Protein AF-A0A520A038-F1 (afdb_monomer)

Nearest PDB structures (foldseek):
  6lgl-assembly1_m  TM=1.794E-01  e=7.464E+00  Human alphaherpesvirus 3

Foldseek 3Di:
DDDPPDPDDDDDDPDDDDADDDDDPDPCLQDFDADPPPRDTDPRQQDPVVRDRDCSVVVVVVVVCVRPDPDPVVVVVPPPVPPPPDPVVVCVVCVVVVVCCVVVVVVVVVVVVVVVVVVVCCVPPVD

Secondary structure (DSSP, 8-state):
-PPTT--S-----SSPPP------S-SGGGPPPB-TTT-PBPPTTEETTTTEE-THHHHHHHHHHHHH-SS-THHHHT-----PPP-HHHHHHHHHHHHHHHHHHHHHHHHHHHHHHHHHHHHHH--

pLDDT: mean 81.12, std 11.98, range [51.22, 95.69]

Mean predicted aligned error: 16.07 Å

Radius of gyration: 35.42 Å; Cα contacts (8 Å, |Δi|>4): 52; chains: 1; bounding box: 76×32×103 Å

Solvent-accessible surface area (backbone atoms only — not comparable to full-atom values): 8253 Å² total; per-residue (Å²): 132,85,66,95,87,70,85,73,86,76,82,76,69,96,65,83,76,95,76,82,87,87,87,75,98,61,75,67,65,79,52,54,48,65,41,91,88,78,68,48,73,48,60,54,30,47,37,84,87,79,74,43,76,48,65,38,47,59,50,53,52,52,50,51,49,59,68,71,43,92,66,76,62,70,64,64,72,71,62,67,75,75,71,69,76,73,60,63,66,61,52,62,71,46,44,62,61,55,50,46,51,67,52,47,51,61,51,51,49,53,51,52,51,53,51,52,52,51,52,52,47,50,71,69,66,73,107

Structure (mmCIF, N/CA/C/O backbone):
data_AF-A0A520A038-F1
#
_entry.id   AF-A0A520A038-F1
#
loop_
_atom_site.group_PDB
_atom_site.id
_atom_site.type_symbol
_atom_site.label_atom_id
_atom_site.label_alt_id
_atom_site.label_comp_id
_atom_site.label_asym_id
_atom_site.label_entity_id
_atom_site.label_seq_id
_atom_site.pdbx_PDB_ins_code
_atom_site.Cartn_x
_atom_site.Cartn_y
_atom_site.Cartn_z
_atom_site.occupancy
_atom_site.B_iso_or_equiv
_atom_site.auth_seq_id
_atom_site.auth_comp_id
_atom_site.auth_asym_id
_atom_site.auth_atom_id
_atom_site.pdbx_PDB_model_num
ATOM 1 N N . ALA A 1 1 ? -46.652 -2.058 13.829 1.00 60.00 1 ALA A N 1
ATOM 2 C CA . ALA A 1 1 ? -47.760 -1.165 13.435 1.00 60.00 1 ALA A CA 1
ATOM 3 C C . ALA A 1 1 ? -47.165 0.170 13.012 1.00 60.00 1 ALA A C 1
ATOM 5 O O . ALA A 1 1 ? -46.183 0.582 13.620 1.00 60.00 1 ALA A O 1
ATOM 6 N N . ILE A 1 2 ? -47.686 0.790 11.953 1.00 65.56 2 ILE A N 1
ATOM 7 C CA . ILE A 1 2 ? -47.202 2.093 11.474 1.00 65.56 2 ILE A CA 1
ATOM 8 C C . ILE A 1 2 ? -47.622 3.168 12.501 1.00 65.56 2 ILE A C 1
ATOM 10 O O . ILE A 1 2 ? -48.769 3.124 12.950 1.00 65.56 2 ILE A O 1
ATOM 14 N N . PRO A 1 3 ? -46.730 4.087 12.922 1.00 76.06 3 PRO A N 1
ATOM 15 C CA . PRO A 1 3 ? -47.076 5.168 13.847 1.00 76.06 3 PRO A CA 1
ATOM 16 C C . PRO A 1 3 ? -48.145 6.111 13.274 1.00 76.06 3 PRO A C 1
ATOM 18 O O . PRO A 1 3 ? -48.181 6.360 12.068 1.00 76.06 3 PRO A O 1
ATOM 21 N N . ALA A 1 4 ? -48.995 6.670 14.139 1.00 77.50 4 ALA A N 1
ATOM 22 C CA . ALA A 1 4 ? -50.005 7.650 13.743 1.00 77.50 4 ALA A CA 1
ATOM 23 C C . ALA A 1 4 ? -49.353 8.896 13.107 1.00 77.50 4 ALA A C 1
ATOM 25 O O . ALA A 1 4 ? -48.493 9.522 13.721 1.00 77.50 4 ALA A O 1
ATOM 26 N N . GLY A 1 5 ? -49.763 9.241 11.878 1.00 74.44 5 GLY A N 1
ATOM 27 C CA . GLY A 1 5 ? -49.275 10.408 11.123 1.00 74.44 5 GLY A CA 1
ATOM 28 C C . GLY A 1 5 ? -48.645 10.094 9.760 1.00 74.44 5 GLY A C 1
ATOM 29 O O . GLY A 1 5 ? -48.429 11.008 8.971 1.00 74.44 5 GLY A O 1
ATOM 30 N N . ILE A 1 6 ? -48.389 8.821 9.447 1.00 72.38 6 ILE A N 1
ATOM 31 C CA . ILE A 1 6 ? -47.846 8.404 8.145 1.00 72.38 6 ILE A CA 1
ATOM 32 C C . ILE A 1 6 ? -48.994 7.871 7.280 1.00 72.38 6 ILE A C 1
ATOM 34 O O . ILE A 1 6 ? -49.437 6.739 7.459 1.00 72.38 6 ILE A O 1
ATOM 38 N N . ALA A 1 7 ? -49.498 8.708 6.370 1.00 68.94 7 ALA A N 1
ATOM 39 C CA . ALA A 1 7 ? -50.571 8.363 5.427 1.00 68.94 7 ALA A CA 1
ATOM 40 C C . ALA A 1 7 ? -50.054 7.823 4.078 1.00 68.94 7 ALA A C 1
ATOM 42 O O . ALA A 1 7 ? -50.844 7.378 3.247 1.00 68.94 7 ALA A O 1
ATOM 43 N N . GLU A 1 8 ? -48.741 7.860 3.842 1.00 72.56 8 GLU A N 1
ATOM 44 C CA . GLU A 1 8 ? -48.150 7.395 2.589 1.00 72.56 8 GLU A CA 1
ATOM 45 C C . GLU A 1 8 ? -47.924 5.881 2.603 1.00 72.56 8 GLU A C 1
ATOM 47 O O . GLU A 1 8 ? -47.280 5.324 3.497 1.00 72.56 8 GLU A O 1
ATOM 52 N N . ALA A 1 9 ? -48.438 5.205 1.575 1.00 69.81 9 ALA A N 1
ATOM 53 C CA . ALA A 1 9 ? -48.107 3.817 1.309 1.00 69.81 9 ALA A CA 1
ATOM 54 C C . ALA A 1 9 ? -46.638 3.740 0.868 1.00 69.81 9 ALA A C 1
ATOM 56 O O . ALA A 1 9 ? -46.298 4.195 -0.220 1.00 69.81 9 ALA A O 1
ATOM 57 N N . PHE A 1 10 ? -45.769 3.164 1.700 1.00 71.44 10 PHE A N 1
ATOM 58 C CA . PHE A 1 10 ? -44.390 2.847 1.326 1.00 71.44 10 PHE A CA 1
ATOM 59 C C . PHE A 1 10 ? -44.362 1.503 0.578 1.00 71.44 10 PHE A C 1
ATOM 61 O O . PHE A 1 10 ? -44.494 0.458 1.224 1.00 71.44 10 PHE A O 1
ATOM 68 N N . PRO A 1 11 ? -44.194 1.475 -0.761 1.00 77.69 11 PRO A N 1
ATOM 69 C CA . PRO A 1 11 ? -44.052 0.220 -1.483 1.00 77.69 11 PRO A CA 1
ATOM 70 C C . PRO A 1 11 ? -42.705 -0.406 -1.118 1.00 77.69 11 PRO A C 1
ATOM 72 O O . PRO A 1 11 ? -41.645 0.107 -1.476 1.00 77.69 11 PRO A O 1
ATOM 75 N N . VAL A 1 12 ? -42.741 -1.520 -0.390 1.00 79.62 12 VAL A N 1
ATOM 76 C CA . VAL A 1 12 ? -41.547 -2.324 -0.123 1.00 79.62 12 VAL A CA 1
ATOM 77 C C . VAL A 1 12 ? -41.218 -3.086 -1.410 1.00 79.62 12 VAL A C 1
ATOM 79 O O . VAL A 1 12 ? -42.014 -3.931 -1.827 1.00 79.62 12 VAL A O 1
ATOM 82 N N . PRO A 1 13 ? -40.093 -2.795 -2.088 1.00 81.31 13 PRO A N 1
ATOM 83 C CA . PRO A 1 13 ? -39.733 -3.516 -3.298 1.00 81.31 13 PRO A CA 1
ATOM 84 C C . PRO A 1 13 ? -39.433 -4.981 -2.961 1.00 81.31 13 PRO A C 1
ATOM 86 O O . PRO A 1 13 ? -38.817 -5.277 -1.938 1.00 81.31 13 PRO A O 1
ATOM 89 N N . ALA A 1 14 ? -39.823 -5.903 -3.845 1.00 85.38 14 ALA A N 1
ATOM 90 C CA . ALA A 1 14 ? -39.573 -7.336 -3.660 1.00 85.38 14 ALA A CA 1
ATOM 91 C C . ALA A 1 14 ? -38.073 -7.694 -3.675 1.00 85.38 14 ALA A C 1
ATOM 93 O O . ALA A 1 14 ? -37.678 -8.743 -3.172 1.00 85.38 14 ALA A O 1
ATOM 94 N N . GLN A 1 15 ? -37.235 -6.822 -4.245 1.00 84.94 15 GLN A N 1
ATOM 95 C CA . GLN A 1 15 ? -35.792 -7.000 -4.333 1.00 84.94 15 GLN A CA 1
ATOM 96 C C . GLN A 1 15 ? -35.066 -5.737 -3.862 1.00 84.94 15 GLN A C 1
ATOM 98 O O . GLN A 1 15 ? -35.431 -4.616 -4.227 1.00 84.94 15 GLN A O 1
ATOM 103 N N . SER A 1 16 ? -34.028 -5.916 -3.044 1.00 83.31 16 SER A N 1
ATOM 104 C CA . SER A 1 16 ? -33.192 -4.814 -2.575 1.00 83.31 16 SER A CA 1
ATOM 105 C C . SER A 1 16 ? -32.212 -4.356 -3.657 1.00 83.31 16 SER A C 1
ATOM 107 O O . SER A 1 16 ? -31.813 -5.115 -4.543 1.00 83.31 16 SER A O 1
ATOM 109 N N . LYS A 1 17 ? -31.796 -3.088 -3.576 1.00 84.62 17 LYS A N 1
ATOM 110 C CA . LYS A 1 17 ? -30.677 -2.588 -4.383 1.00 84.62 17 LYS A CA 1
ATOM 111 C C . LYS A 1 17 ? -29.379 -3.294 -3.956 1.00 84.62 17 LYS A C 1
ATOM 113 O O . LYS A 1 17 ? -29.239 -3.602 -2.769 1.00 84.62 17 LYS A O 1
ATOM 118 N N . PRO A 1 18 ? -28.412 -3.497 -4.871 1.00 84.31 18 PRO A N 1
ATOM 119 C CA . PRO A 1 18 ? -27.102 -4.037 -4.519 1.00 84.31 18 PRO A CA 1
ATOM 120 C C . PRO A 1 18 ? -26.438 -3.203 -3.415 1.00 84.31 18 PRO A C 1
ATOM 122 O O . PRO A 1 18 ? -26.157 -2.019 -3.602 1.00 84.31 18 PRO A O 1
ATOM 125 N N . GLY A 1 19 ? -26.223 -3.823 -2.257 1.00 86.06 19 GLY A N 1
ATOM 126 C CA . GLY A 1 19 ? -25.565 -3.224 -1.099 1.00 86.06 19 GLY A CA 1
ATOM 127 C C . GLY A 1 19 ? -24.160 -3.780 -0.902 1.00 86.06 19 GLY A C 1
ATOM 128 O O . GLY A 1 19 ? -23.812 -4.840 -1.421 1.00 86.06 19 GLY A O 1
ATOM 129 N N . LYS A 1 20 ? -23.348 -3.065 -0.127 1.00 87.31 20 LYS A N 1
ATOM 130 C CA . LYS A 1 20 ? -22.023 -3.519 0.297 1.00 87.31 20 LYS A CA 1
ATOM 131 C C . LYS A 1 20 ? -22.086 -3.909 1.769 1.00 87.31 20 LYS A C 1
ATOM 133 O O . LYS A 1 20 ? -22.674 -3.185 2.567 1.00 87.31 20 LYS A O 1
ATOM 138 N N . MET A 1 21 ? -21.481 -5.037 2.124 1.00 90.19 21 MET A N 1
ATOM 139 C CA . MET A 1 21 ? -21.407 -5.522 3.501 1.00 90.19 21 MET A CA 1
ATOM 140 C C . MET A 1 21 ? -20.004 -6.052 3.776 1.00 90.19 21 MET A C 1
ATOM 142 O O . MET A 1 21 ? -19.415 -6.730 2.937 1.00 90.19 21 MET A O 1
ATOM 146 N N . VAL A 1 22 ? -19.480 -5.735 4.957 1.00 89.94 22 VAL A N 1
ATOM 147 C CA . VAL A 1 22 ? -18.196 -6.232 5.454 1.00 89.94 22 VAL A CA 1
ATOM 148 C C . VAL A 1 22 ? -18.467 -6.943 6.772 1.00 89.94 22 VAL A C 1
ATOM 150 O O . VAL A 1 22 ? -19.119 -6.377 7.647 1.00 89.94 22 VAL A O 1
ATOM 153 N N . VAL A 1 23 ? -17.970 -8.172 6.908 1.00 92.50 23 VAL A N 1
ATOM 154 C CA . VAL A 1 23 ? -18.124 -8.992 8.116 1.00 92.50 23 VAL A CA 1
ATOM 155 C C . VAL A 1 23 ? -16.747 -9.226 8.722 1.00 92.50 23 VAL A C 1
ATOM 157 O O . VAL A 1 23 ? -15.818 -9.632 8.026 1.00 92.50 23 VAL A O 1
ATOM 160 N N . LEU A 1 24 ? -16.621 -8.954 10.017 1.0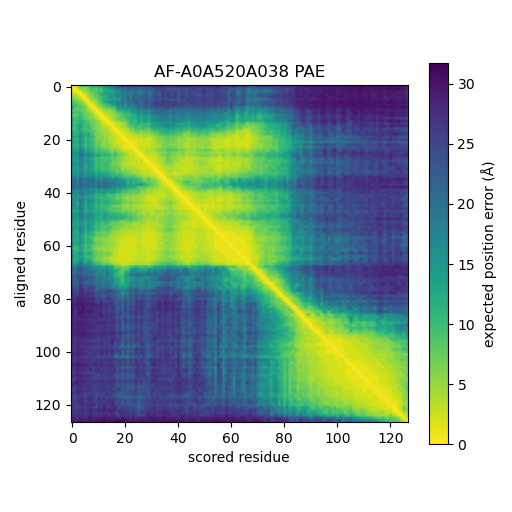0 91.12 24 LEU A N 1
ATOM 161 C CA . LEU A 1 24 ? -15.399 -9.142 10.793 1.00 91.12 24 LEU A CA 1
ATOM 162 C C . LEU A 1 24 ? -15.711 -10.102 11.937 1.00 91.12 24 LEU A C 1
ATOM 164 O O . LEU A 1 24 ? -16.735 -9.954 12.598 1.00 91.12 24 LEU A O 1
ATOM 168 N N . GLY A 1 25 ? -14.844 -11.092 12.148 1.00 92.31 25 GLY A N 1
ATOM 169 C CA . GLY A 1 25 ? -15.046 -12.111 13.183 1.00 92.31 25 GLY A CA 1
ATOM 170 C C . GLY A 1 25 ? -14.717 -11.640 14.601 1.00 92.31 25 GLY A C 1
ATOM 171 O O . GLY A 1 25 ? -15.148 -12.272 15.557 1.00 92.31 25 GLY A O 1
ATOM 172 N N . ASP A 1 26 ? -13.973 -10.540 14.736 1.00 88.88 26 ASP A N 1
ATOM 173 C CA . ASP A 1 26 ? -13.500 -10.019 16.017 1.00 88.88 26 ASP A CA 1
ATOM 174 C C . ASP A 1 26 ? -13.611 -8.485 16.048 1.00 88.88 26 ASP A C 1
ATOM 176 O O . ASP A 1 26 ? -13.240 -7.799 15.090 1.00 88.88 26 ASP A O 1
ATOM 180 N N . GLY A 1 27 ? -14.144 -7.951 17.149 1.00 84.62 27 GLY A N 1
ATOM 181 C CA . GLY A 1 27 ? -14.311 -6.518 17.394 1.00 84.62 27 GLY A CA 1
ATOM 182 C C . GLY A 1 27 ? -13.095 -5.850 18.040 1.00 84.62 27 GLY A C 1
ATOM 183 O O . GLY A 1 27 ? -13.020 -4.619 18.067 1.00 84.62 27 GLY A O 1
ATOM 184 N N . ASP A 1 28 ? -12.125 -6.621 18.532 1.00 86.69 28 ASP A N 1
ATOM 185 C CA . ASP A 1 28 ? -10.926 -6.086 19.184 1.00 86.69 28 ASP A CA 1
ATOM 186 C C . ASP A 1 28 ? -9.968 -5.416 18.188 1.00 86.69 28 ASP A C 1
ATOM 188 O O . ASP A 1 28 ? -9.172 -4.555 18.564 1.00 86.69 28 ASP A O 1
ATOM 192 N N . LEU A 1 29 ? -10.120 -5.713 16.892 1.00 85.38 29 LEU A N 1
ATOM 193 C CA . LEU A 1 29 ? -9.348 -5.129 15.792 1.00 85.38 29 LEU A CA 1
ATOM 194 C C . LEU A 1 29 ? -9.388 -3.592 15.765 1.00 85.38 29 LEU A C 1
ATOM 196 O O . LEU A 1 29 ? -8.417 -2.963 15.334 1.00 85.38 29 LEU A O 1
ATOM 200 N N . PHE A 1 30 ? -10.490 -2.989 16.225 1.00 89.50 30 PHE A N 1
ATOM 201 C CA . PHE A 1 30 ? -10.702 -1.538 16.224 1.00 89.50 30 PHE A CA 1
ATOM 202 C C . PHE A 1 30 ? -10.657 -0.897 17.613 1.00 89.50 30 PHE A C 1
ATOM 204 O O . PHE A 1 30 ? -11.028 0.267 17.762 1.00 89.50 30 PHE A O 1
ATOM 211 N N . LYS A 1 31 ? -10.185 -1.626 18.629 1.00 88.56 31 LYS A N 1
ATOM 212 C CA . LYS A 1 31 ? -9.997 -1.076 19.971 1.00 88.56 31 LYS A CA 1
ATOM 213 C C . LYS A 1 31 ? -8.610 -0.457 20.101 1.00 88.56 31 LYS A C 1
ATOM 215 O O . LYS A 1 31 ? -7.592 -1.085 19.813 1.00 88.56 31 LYS A O 1
ATOM 220 N N . ASN A 1 32 ? -8.566 0.781 20.579 1.00 88.25 32 ASN A N 1
ATOM 221 C CA . ASN A 1 32 ? -7.313 1.438 20.923 1.00 88.25 32 ASN A CA 1
ATOM 222 C C . ASN A 1 32 ? -6.896 1.028 22.336 1.00 88.25 32 ASN A C 1
ATOM 224 O O . ASN A 1 32 ? -7.720 0.983 23.250 1.00 88.25 32 ASN A O 1
ATOM 228 N N . GLN A 1 33 ? -5.603 0.774 22.527 1.00 85.00 33 GLN A N 1
ATOM 229 C CA . GLN A 1 33 ? -5.059 0.594 23.867 1.00 85.00 33 GLN A CA 1
ATOM 230 C C . GLN A 1 33 ? -5.032 1.948 24.589 1.00 85.00 33 GLN A C 1
ATOM 232 O O . GLN A 1 33 ? -4.771 2.986 23.977 1.00 85.00 33 GLN A O 1
ATOM 237 N N . VAL A 1 34 ? -5.282 1.933 25.895 1.00 85.81 34 VAL A N 1
ATOM 238 C CA . VAL A 1 34 ? -5.224 3.125 26.747 1.00 85.81 34 VAL A CA 1
ATOM 239 C C . VAL A 1 34 ? -4.027 2.999 27.675 1.00 85.81 34 VAL A C 1
ATOM 241 O O . VAL A 1 34 ? -3.766 1.933 28.243 1.00 85.81 34 VAL A O 1
ATOM 244 N N . SER A 1 35 ? -3.270 4.080 27.809 1.00 83.56 35 SER A N 1
ATOM 245 C CA . SER A 1 35 ? -2.168 4.148 28.754 1.00 83.56 35 SER A CA 1
ATOM 246 C C . SER A 1 35 ? -2.701 4.214 30.182 1.00 83.56 35 SER A C 1
ATOM 248 O O . SER A 1 35 ? -3.490 5.086 30.536 1.00 83.56 35 SER A O 1
ATOM 250 N N . SER A 1 36 ? -2.242 3.299 31.033 1.00 79.44 36 SER A N 1
ATOM 251 C CA . SER A 1 36 ? -2.633 3.253 32.447 1.00 79.44 36 SER A CA 1
ATOM 252 C C . SER A 1 36 ? -2.004 4.373 33.286 1.00 79.44 36 SER A C 1
ATOM 254 O O . SER A 1 36 ? -2.352 4.513 34.453 1.00 79.44 36 SER A O 1
ATOM 256 N N . ARG A 1 37 ? -1.056 5.139 32.726 1.00 79.88 37 ARG A N 1
ATOM 257 C CA . ARG A 1 37 ? -0.287 6.159 33.457 1.00 79.88 37 ARG A CA 1
ATOM 258 C C . ARG A 1 37 ? -0.937 7.544 33.413 1.00 79.88 37 ARG A C 1
ATOM 260 O O . ARG A 1 37 ? -0.872 8.278 34.387 1.00 79.88 37 ARG A O 1
ATOM 267 N N . ASP A 1 38 ? -1.535 7.881 32.280 1.00 85.06 38 ASP A N 1
ATOM 268 C CA . ASP A 1 38 ? -2.047 9.210 31.928 1.00 85.06 38 ASP A CA 1
ATOM 269 C C . ASP A 1 38 ? -3.432 9.152 31.258 1.00 85.06 38 ASP A C 1
ATOM 271 O O . ASP A 1 38 ? -4.015 10.190 30.963 1.00 85.06 38 ASP A O 1
ATOM 275 N N . GLY A 1 39 ? -3.979 7.955 31.011 1.00 83.31 39 GLY A N 1
ATOM 276 C CA . GLY A 1 39 ? -5.295 7.777 30.391 1.00 83.31 39 GLY A CA 1
ATOM 277 C C . GLY A 1 39 ? -5.341 8.123 28.900 1.00 83.31 39 GLY A C 1
ATOM 278 O O . GLY A 1 39 ? -6.421 8.126 28.310 1.00 83.31 39 GLY A O 1
ATOM 279 N N . SER A 1 40 ? -4.196 8.406 28.273 1.00 85.44 40 SER A N 1
ATOM 280 C CA . SER A 1 40 ? -4.128 8.750 26.854 1.00 85.44 40 SER A CA 1
ATOM 281 C C . SER A 1 40 ? -4.381 7.525 25.967 1.00 85.44 40 SER A C 1
ATOM 283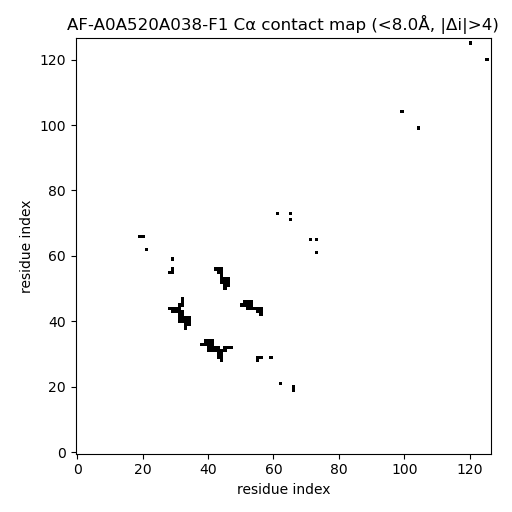 O O . SER A 1 40 ? -3.994 6.394 26.279 1.00 85.44 40 SER A O 1
ATOM 285 N N . THR A 1 41 ? -5.071 7.736 24.846 1.00 86.69 41 THR A N 1
ATOM 286 C CA . THR A 1 41 ? -5.363 6.680 23.870 1.00 86.69 41 THR A CA 1
ATOM 287 C C . THR A 1 41 ? -4.221 6.554 22.873 1.00 86.69 41 THR A C 1
ATOM 289 O O . THR A 1 41 ? -3.881 7.521 22.187 1.00 86.69 41 THR A O 1
ATOM 292 N N . PHE A 1 42 ? -3.677 5.350 22.723 1.00 85.88 42 PHE A N 1
ATOM 293 C CA . PHE A 1 42 ? -2.702 5.063 21.678 1.00 85.88 42 PHE A CA 1
ATOM 294 C C . PHE A 1 42 ? -3.356 5.065 20.290 1.00 85.88 42 PHE A C 1
ATOM 296 O O . PHE A 1 42 ? -4.568 4.856 20.173 1.00 85.88 42 PHE A O 1
ATOM 303 N N . PRO A 1 43 ? -2.582 5.300 19.216 1.00 86.00 43 PRO A N 1
ATOM 304 C CA . PRO A 1 43 ? -3.103 5.213 17.860 1.00 86.00 43 PRO A CA 1
ATOM 305 C C . PRO A 1 43 ? -3.616 3.800 17.546 1.00 86.00 43 PRO A C 1
ATOM 307 O O . PRO A 1 43 ? -3.056 2.799 17.994 1.00 86.00 43 PRO A O 1
ATOM 310 N N . LEU A 1 44 ? -4.685 3.718 16.749 1.00 88.06 44 LEU A N 1
ATOM 311 C CA . LEU A 1 44 ? -5.323 2.447 16.412 1.00 88.06 44 LEU A CA 1
ATOM 312 C C . LEU A 1 44 ? -4.344 1.508 15.690 1.00 88.06 44 LEU A C 1
ATOM 314 O O . LEU A 1 44 ? -3.765 1.871 14.665 1.00 88.06 44 LEU A O 1
ATOM 318 N N . GLY A 1 45 ? -4.205 0.289 16.212 1.00 85.81 45 GLY A N 1
ATOM 319 C CA . GLY A 1 45 ? -3.258 -0.708 15.716 1.00 85.81 45 GLY A CA 1
ATOM 320 C C . GLY A 1 45 ? -1.874 -0.647 16.365 1.00 85.81 45 GLY A C 1
ATOM 321 O O . GLY A 1 45 ? -1.049 -1.493 16.048 1.00 85.81 45 GLY A O 1
ATOM 322 N N . PHE A 1 46 ? -1.588 0.298 17.264 1.00 88.00 46 PHE A N 1
ATOM 323 C CA . PHE A 1 46 ? -0.354 0.256 18.050 1.00 88.00 46 PHE A CA 1
ATOM 324 C C . PHE A 1 46 ? -0.477 -0.731 19.212 1.00 88.00 46 PHE A C 1
ATOM 326 O O . PHE A 1 46 ? -1.400 -0.630 20.022 1.00 88.00 46 PHE A O 1
ATOM 333 N N . ASP A 1 47 ? 0.474 -1.659 19.301 1.00 86.62 47 ASP A N 1
ATOM 334 C CA . ASP A 1 47 ? 0.583 -2.596 20.411 1.00 86.62 47 ASP A CA 1
ATOM 335 C C . ASP A 1 47 ? 1.725 -2.212 21.358 1.00 86.62 47 ASP A C 1
ATOM 337 O O . ASP A 1 47 ? 2.898 -2.224 20.979 1.00 86.62 47 ASP A O 1
ATOM 341 N N . ARG A 1 48 ? 1.384 -1.917 22.620 1.00 81.88 48 ARG A N 1
ATOM 342 C CA . ARG A 1 48 ? 2.351 -1.511 23.649 1.00 81.88 48 ARG A CA 1
ATOM 343 C C . ARG A 1 48 ? 3.330 -2.615 24.034 1.00 81.88 48 ARG A C 1
ATOM 345 O O . ARG A 1 48 ? 4.425 -2.307 24.495 1.00 81.88 48 ARG A O 1
ATOM 352 N N . TYR A 1 49 ? 2.941 -3.880 23.900 1.00 84.06 49 TYR A N 1
ATOM 353 C CA . TYR A 1 49 ? 3.773 -4.995 24.350 1.00 84.06 49 TYR A CA 1
ATOM 354 C C . TYR A 1 49 ? 4.868 -5.300 23.338 1.00 84.06 49 TYR A C 1
ATOM 356 O O . TYR A 1 49 ? 6.028 -5.466 23.702 1.00 84.06 49 TYR A O 1
ATOM 364 N N . THR A 1 50 ? 4.504 -5.319 22.058 1.00 87.50 50 THR A N 1
ATOM 365 C CA . THR A 1 50 ? 5.455 -5.555 20.969 1.00 87.50 50 THR A CA 1
ATOM 366 C C . THR A 1 50 ? 6.088 -4.273 20.429 1.00 87.50 50 THR A C 1
ATOM 368 O O . THR A 1 50 ? 7.032 -4.362 19.646 1.00 87.50 50 THR A O 1
ATOM 371 N N . GLN A 1 51 ? 5.594 -3.093 20.835 1.00 85.25 51 GLN A N 1
ATOM 372 C CA . GLN A 1 51 ? 5.993 -1.771 20.323 1.00 85.25 51 GLN A CA 1
ATOM 373 C C . GLN A 1 51 ? 5.881 -1.679 18.791 1.00 85.25 51 GLN A C 1
ATOM 375 O O . GLN A 1 51 ? 6.646 -0.981 18.124 1.00 85.25 51 GLN A O 1
ATOM 380 N N . ARG A 1 52 ? 4.927 -2.415 18.209 1.00 85.81 52 ARG A N 1
ATOM 381 C CA . ARG A 1 52 ? 4.688 -2.465 16.763 1.00 85.81 52 ARG A CA 1
ATOM 382 C C . ARG A 1 52 ? 3.376 -1.788 16.415 1.00 85.81 52 ARG A C 1
ATOM 384 O O . ARG A 1 52 ? 2.397 -1.867 17.150 1.00 85.81 52 ARG A O 1
ATOM 391 N N . THR A 1 53 ? 3.361 -1.145 15.251 1.00 87.25 53 THR A N 1
ATOM 392 C CA . THR A 1 53 ? 2.145 -0.562 14.677 1.00 87.25 53 THR A CA 1
ATOM 393 C C . THR A 1 53 ? 1.620 -1.476 13.578 1.00 87.25 53 THR A C 1
ATOM 395 O O . THR A 1 53 ? 2.278 -1.674 12.558 1.00 87.25 53 THR A O 1
ATOM 398 N N . PHE A 1 54 ? 0.432 -2.029 13.789 1.00 89.00 54 PHE A N 1
ATOM 399 C CA . PHE A 1 54 ? -0.322 -2.812 12.820 1.00 89.00 54 PHE A CA 1
ATOM 400 C C . PHE A 1 54 ? -1.182 -1.919 11.920 1.00 89.00 54 PHE A C 1
ATOM 402 O O . PHE A 1 54 ? -1.512 -0.777 12.239 1.00 89.00 54 PHE A O 1
ATOM 409 N N . GLY A 1 55 ? -1.593 -2.472 10.779 1.00 89.25 55 GLY A N 1
ATOM 410 C CA . GLY A 1 55 ? -2.368 -1.770 9.756 1.00 89.25 55 GLY A CA 1
ATOM 411 C C . GLY A 1 55 ? -3.842 -1.511 10.092 1.00 89.25 55 GLY A C 1
ATOM 412 O O . GLY A 1 55 ? -4.586 -1.147 9.186 1.00 89.25 55 GLY A O 1
ATOM 413 N N . ASN A 1 56 ? -4.293 -1.682 11.338 1.00 91.88 56 ASN A N 1
ATOM 414 C CA . ASN A 1 56 ? -5.719 -1.646 11.700 1.00 91.88 56 ASN A CA 1
ATOM 415 C C . ASN A 1 56 ? -6.373 -0.292 11.387 1.00 91.88 56 ASN A C 1
ATOM 417 O O . ASN A 1 56 ? -7.485 -0.250 10.866 1.00 91.88 56 ASN A O 1
ATOM 421 N N . LYS A 1 57 ? -5.660 0.821 11.617 1.00 89.38 57 LYS A N 1
ATOM 422 C CA . LYS A 1 57 ? -6.123 2.162 11.222 1.00 89.38 57 LYS A CA 1
ATOM 423 C C . LYS A 1 57 ? -6.330 2.278 9.712 1.00 89.38 57 LYS A C 1
ATOM 425 O O . LYS A 1 57 ? -7.338 2.818 9.268 1.00 89.38 57 LYS A O 1
ATOM 430 N N . ALA A 1 58 ? -5.379 1.775 8.927 1.00 88.62 58 ALA A N 1
ATOM 431 C CA . ALA A 1 58 ? -5.469 1.806 7.471 1.00 88.62 58 ALA A CA 1
ATOM 432 C C . ALA A 1 58 ? -6.602 0.902 6.965 1.00 88.62 58 ALA A C 1
ATOM 434 O O . ALA A 1 58 ? -7.332 1.296 6.061 1.00 88.62 58 ALA A O 1
ATOM 435 N N . LEU A 1 59 ? -6.780 -0.274 7.575 1.00 89.69 59 LEU A N 1
ATOM 436 C CA . LEU A 1 59 ? -7.892 -1.174 7.287 1.00 89.69 59 LEU A CA 1
ATOM 437 C C . LEU A 1 59 ? -9.235 -0.478 7.524 1.00 89.69 59 LEU A C 1
ATOM 439 O O . LEU A 1 59 ? -10.058 -0.455 6.618 1.00 89.69 59 LEU A O 1
ATOM 443 N N . LEU A 1 60 ? -9.434 0.132 8.696 1.00 90.44 60 LEU A N 1
ATOM 444 C CA . LEU A 1 60 ? -10.690 0.801 9.037 1.00 90.44 60 LEU A CA 1
ATOM 445 C C . LEU A 1 60 ? -11.034 1.926 8.050 1.00 90.44 60 LEU A C 1
ATOM 447 O O . LEU A 1 60 ? -12.169 2.006 7.587 1.00 90.44 60 LEU A O 1
ATOM 451 N N . LEU A 1 61 ? -10.048 2.751 7.683 1.00 88.88 61 LEU A N 1
ATOM 452 C CA . LEU A 1 61 ? -10.231 3.807 6.683 1.00 88.88 61 LEU A CA 1
ATOM 453 C C . LEU A 1 61 ? -10.608 3.232 5.313 1.00 88.88 61 LEU A C 1
ATOM 455 O O . LEU A 1 61 ? -11.572 3.684 4.707 1.00 88.88 61 LEU A O 1
ATOM 459 N N . ASN A 1 62 ?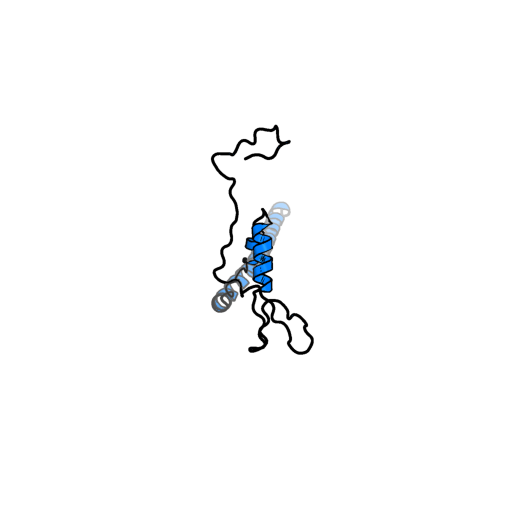 -9.924 2.176 4.864 1.00 86.81 62 ASN A N 1
ATOM 460 C CA . ASN A 1 62 ? -10.251 1.517 3.598 1.00 86.81 62 ASN A CA 1
ATOM 461 C C . ASN A 1 62 ? -11.665 0.906 3.606 1.00 86.81 62 ASN A C 1
ATOM 463 O O . ASN A 1 62 ? -12.335 0.909 2.576 1.00 86.81 62 ASN A O 1
ATOM 467 N N . LEU A 1 63 ? -12.124 0.369 4.743 1.00 89.56 63 LEU A N 1
ATOM 468 C CA . LEU A 1 63 ? -13.481 -0.165 4.884 1.00 89.56 63 LEU A CA 1
ATOM 469 C C . LEU A 1 63 ? -14.532 0.948 4.840 1.00 89.56 63 LEU A C 1
ATOM 471 O O . LEU A 1 63 ? -15.538 0.804 4.147 1.00 89.56 63 LEU A O 1
ATOM 475 N N . ALA A 1 64 ? -14.288 2.062 5.535 1.00 88.94 64 ALA A N 1
ATOM 476 C CA . ALA A 1 64 ? -15.160 3.232 5.489 1.00 88.94 64 ALA A CA 1
ATOM 477 C C . ALA A 1 64 ? -15.265 3.790 4.061 1.00 88.94 64 ALA A C 1
ATOM 479 O O . ALA A 1 64 ? -16.371 4.013 3.564 1.00 88.94 64 ALA A O 1
ATOM 480 N N . ASP A 1 65 ? -14.133 3.913 3.366 1.00 87.06 65 ASP A N 1
ATOM 481 C CA . ASP A 1 65 ? -14.089 4.337 1.967 1.00 87.06 65 ASP A CA 1
ATOM 482 C C . ASP A 1 65 ? -14.825 3.350 1.050 1.00 87.06 65 ASP A C 1
ATOM 484 O O . ASP A 1 65 ? -15.585 3.764 0.175 1.00 87.06 65 ASP A O 1
ATOM 488 N N . TYR A 1 66 ? -14.650 2.041 1.255 1.00 85.31 66 TYR A N 1
ATOM 489 C CA . TYR A 1 66 ? -15.320 1.008 0.461 1.00 85.31 66 TYR A CA 1
ATOM 490 C C . TYR A 1 66 ? -16.846 1.058 0.596 1.00 85.31 66 TYR A C 1
ATOM 492 O O . TYR A 1 66 ? -17.554 0.894 -0.404 1.00 85.31 66 TYR A O 1
ATOM 500 N N . LEU A 1 67 ? -17.344 1.270 1.818 1.00 87.38 67 LEU A N 1
ATOM 501 C CA . LEU A 1 67 ? -18.773 1.301 2.132 1.00 87.38 67 LEU A CA 1
ATOM 502 C C . LEU A 1 67 ? -19.435 2.624 1.724 1.00 87.38 67 LEU A C 1
ATOM 504 O O . LEU A 1 67 ? -20.575 2.607 1.268 1.00 87.38 67 LEU A O 1
ATOM 508 N N . SER A 1 68 ? -18.726 3.749 1.860 1.00 85.75 68 SER A N 1
ATOM 509 C CA . SER A 1 68 ? -19.244 5.087 1.545 1.00 85.75 68 SER A CA 1
ATOM 510 C C . SER A 1 68 ? -19.179 5.411 0.051 1.00 85.75 68 SER A C 1
ATOM 512 O O . SER A 1 68 ? -20.095 6.010 -0.514 1.00 85.75 68 SER A O 1
ATOM 514 N N . ASN A 1 69 ? -18.104 5.002 -0.626 1.00 73.12 69 ASN A N 1
ATOM 515 C CA . ASN A 1 69 ? -17.855 5.430 -1.993 1.00 73.12 69 ASN A CA 1
ATOM 516 C C . ASN A 1 69 ? -18.498 4.479 -3.014 1.00 73.12 69 ASN A C 1
ATOM 518 O O . ASN A 1 69 ? -18.360 3.256 -2.934 1.00 73.12 69 ASN A O 1
ATOM 522 N N . GLN A 1 70 ? -19.171 5.028 -4.025 1.00 63.16 70 GLN A N 1
ATOM 523 C CA . GLN A 1 70 ? -19.699 4.244 -5.151 1.00 63.16 70 GLN A CA 1
ATOM 524 C C . GLN A 1 70 ? -18.603 3.904 -6.174 1.00 63.16 70 GLN A C 1
ATOM 526 O O . GLN A 1 70 ? -18.717 2.920 -6.902 1.00 63.16 70 GLN A O 1
ATOM 531 N N . ASN A 1 71 ? -17.501 4.661 -6.172 1.00 61.41 71 ASN A N 1
ATOM 532 C CA . ASN A 1 71 ? -16.410 4.513 -7.129 1.00 61.41 71 ASN A CA 1
ATOM 533 C C . ASN A 1 71 ? -15.296 3.605 -6.580 1.00 61.41 71 ASN A C 1
ATOM 535 O O . ASN A 1 71 ? -14.790 3.812 -5.478 1.00 61.41 71 ASN A O 1
ATOM 539 N N . ASN A 1 72 ? -14.868 2.617 -7.375 1.00 61.03 72 ASN A N 1
ATOM 540 C CA . ASN A 1 72 ? -13.807 1.645 -7.058 1.00 61.03 72 ASN A CA 1
ATOM 541 C C . ASN A 1 72 ? -12.382 2.260 -7.080 1.00 61.03 72 ASN A C 1
ATOM 543 O O . ASN A 1 72 ? -11.459 1.712 -7.682 1.00 61.03 72 ASN A O 1
ATOM 547 N N . LEU A 1 73 ? -12.166 3.400 -6.414 1.00 61.62 73 LEU A N 1
ATOM 548 C CA . LEU A 1 73 ? -10.859 4.078 -6.365 1.00 61.62 73 LEU A CA 1
ATOM 549 C C . LEU A 1 73 ? -9.789 3.275 -5.602 1.00 61.62 73 LEU A C 1
ATOM 551 O O . LEU A 1 73 ? -8.598 3.427 -5.866 1.00 61.62 73 LEU A O 1
ATOM 555 N N . ILE A 1 74 ? -10.200 2.352 -4.724 1.00 60.78 74 ILE A N 1
ATOM 556 C CA . ILE A 1 74 ? -9.299 1.436 -4.002 1.00 60.78 74 ILE A CA 1
ATOM 557 C C . ILE A 1 74 ? -8.511 0.542 -4.981 1.00 60.78 74 ILE A C 1
ATOM 559 O O . ILE A 1 74 ? -7.343 0.237 -4.739 1.00 60.78 74 ILE A O 1
ATOM 563 N N . ALA A 1 75 ? -9.096 0.182 -6.131 1.00 60.47 75 ALA A N 1
ATOM 564 C CA . ALA A 1 75 ? -8.439 -0.662 -7.131 1.00 60.47 75 ALA A CA 1
ATOM 565 C C . ALA A 1 75 ? -7.219 0.014 -7.789 1.00 60.47 75 ALA A C 1
ATOM 567 O O . ALA A 1 75 ? -6.304 -0.675 -8.239 1.00 60.47 75 ALA A O 1
ATOM 568 N N . LEU A 1 76 ? -7.167 1.351 -7.811 1.00 56.00 76 LEU A N 1
ATOM 569 C CA . LEU A 1 76 ? -6.041 2.096 -8.382 1.00 56.00 76 LEU A CA 1
ATOM 570 C C . LEU A 1 76 ? -4.801 2.084 -7.477 1.00 56.00 76 LEU A C 1
ATOM 572 O O . LEU A 1 76 ? -3.685 2.148 -7.987 1.00 56.00 76 LEU A O 1
ATOM 576 N N . ARG A 1 77 ? -4.968 1.937 -6.156 1.00 60.03 77 ARG A N 1
ATOM 577 C CA . ARG A 1 77 ? -3.855 1.940 -5.190 1.00 60.03 77 ARG A CA 1
ATOM 578 C C . ARG A 1 77 ? -3.065 0.625 -5.175 1.00 60.03 77 ARG A C 1
ATOM 580 O O . ARG A 1 77 ? -1.876 0.641 -4.887 1.00 60.03 77 ARG A O 1
ATOM 587 N N . ASN A 1 78 ? -3.701 -0.491 -5.543 1.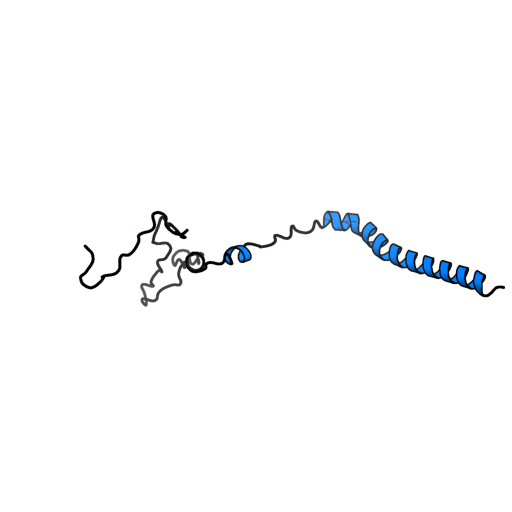00 54.38 78 ASN A N 1
ATOM 588 C CA . ASN A 1 78 ? -3.055 -1.809 -5.627 1.00 54.38 78 ASN A CA 1
ATOM 589 C C . ASN A 1 78 ? -2.394 -2.087 -6.982 1.00 54.38 78 ASN A C 1
ATOM 591 O O . ASN A 1 78 ? -1.786 -3.143 -7.162 1.00 54.38 78 ASN A O 1
ATOM 595 N N . LYS A 1 79 ? -2.468 -1.154 -7.939 1.00 55.25 79 LYS A N 1
ATOM 596 C CA . LYS A 1 79 ? -1.707 -1.254 -9.184 1.00 55.25 79 LYS A CA 1
ATOM 597 C C . LYS A 1 79 ? -0.268 -0.791 -8.951 1.00 55.25 79 LYS A C 1
ATOM 599 O O . LYS A 1 79 ? 0.235 0.089 -9.643 1.00 55.25 79 LYS A O 1
ATOM 604 N N . GLU A 1 80 ? 0.417 -1.418 -7.997 1.00 55.00 80 GLU A N 1
ATOM 605 C CA . GLU A 1 80 ? 1.868 -1.499 -8.072 1.00 55.00 80 GLU A CA 1
ATOM 606 C C . GLU A 1 80 ? 2.165 -2.292 -9.339 1.00 55.00 80 GLU A C 1
ATOM 608 O O . GLU A 1 80 ? 2.071 -3.52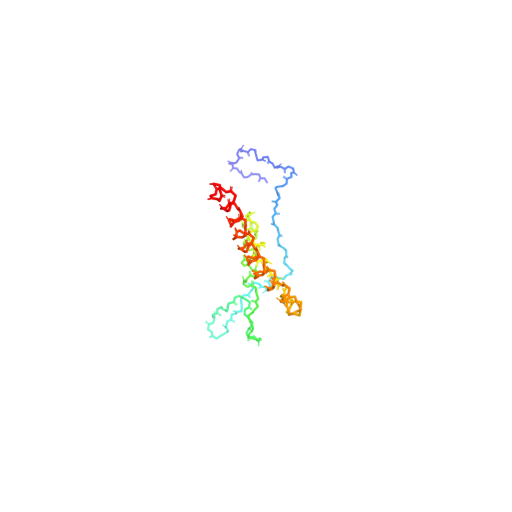2 -9.386 1.00 55.00 80 GLU A O 1
ATOM 613 N N . VAL A 1 81 ? 2.461 -1.575 -10.420 1.00 57.66 81 VAL A N 1
ATOM 614 C CA . VAL A 1 81 ? 3.128 -2.170 -11.565 1.00 57.66 81 VAL A CA 1
ATOM 615 C C . VAL A 1 81 ? 4.442 -2.687 -11.003 1.00 57.66 81 VAL A C 1
ATOM 617 O O . VAL A 1 81 ? 5.404 -1.937 -10.865 1.00 57.66 81 VAL A O 1
ATOM 620 N N . LYS A 1 82 ? 4.481 -3.969 -10.627 1.00 52.88 82 LYS A N 1
ATOM 621 C CA . LYS A 1 82 ? 5.731 -4.694 -10.448 1.00 52.88 82 LYS A CA 1
ATOM 622 C C . LYS A 1 82 ? 6.380 -4.672 -11.817 1.00 52.88 82 LYS A C 1
ATOM 624 O O . LYS A 1 82 ? 6.129 -5.547 -12.645 1.00 52.88 82 LYS A O 1
ATOM 629 N N . ILE A 1 83 ? 7.150 -3.621 -12.086 1.00 55.59 83 ILE A N 1
ATOM 630 C CA . ILE A 1 83 ? 8.074 -3.600 -13.201 1.00 55.59 83 ILE A CA 1
ATOM 631 C C . ILE A 1 83 ? 8.963 -4.799 -12.908 1.00 55.59 83 ILE A C 1
ATOM 633 O O . ILE A 1 83 ? 9.759 -4.772 -11.968 1.00 55.59 83 ILE A O 1
ATOM 637 N N . ARG A 1 84 ? 8.735 -5.911 -13.619 1.00 62.72 84 ARG A N 1
ATOM 638 C CA . ARG A 1 84 ? 9.651 -7.047 -13.569 1.00 62.72 84 ARG A CA 1
ATOM 639 C C . ARG A 1 84 ? 11.014 -6.439 -13.836 1.00 62.72 84 ARG A C 1
ATOM 641 O O . ARG A 1 84 ? 11.149 -5.720 -14.827 1.00 62.72 84 ARG A O 1
ATOM 648 N N . LEU A 1 85 ? 11.956 -6.638 -12.913 1.00 61.03 85 LEU A N 1
ATOM 649 C CA . LEU A 1 85 ? 13.307 -6.112 -13.060 1.00 61.03 85 LEU A CA 1
ATOM 650 C C . LEU A 1 85 ? 13.756 -6.435 -14.481 1.00 61.03 85 LEU A C 1
ATOM 652 O O . LEU A 1 85 ? 13.751 -7.599 -14.883 1.00 61.03 85 LEU A O 1
ATOM 656 N N . LEU A 1 86 ? 14.015 -5.382 -15.252 1.00 60.91 86 LEU A N 1
ATOM 657 C CA . LEU A 1 86 ? 14.398 -5.499 -16.646 1.00 60.91 86 LEU A CA 1
ATOM 658 C C . LEU A 1 86 ? 15.620 -6.416 -16.693 1.00 60.91 86 LEU A C 1
ATOM 660 O O . LEU A 1 86 ? 16.612 -6.132 -16.019 1.00 60.91 86 LEU A O 1
ATOM 664 N N . ASP A 1 87 ? 15.503 -7.541 -17.401 1.00 67.31 87 ASP A N 1
ATOM 665 C CA . ASP A 1 87 ? 16.515 -8.594 -17.421 1.00 67.31 87 ASP A CA 1
ATOM 666 C C . ASP A 1 87 ? 17.831 -8.022 -17.963 1.00 67.31 87 ASP A C 1
ATOM 668 O O . ASP A 1 87 ? 18.040 -7.851 -19.169 1.00 67.31 87 ASP A O 1
ATOM 672 N N . LYS A 1 88 ? 18.717 -7.668 -17.028 1.00 67.38 88 LYS A N 1
ATOM 673 C CA . LYS A 1 88 ? 19.989 -7.018 -17.333 1.00 67.38 88 LYS A CA 1
ATOM 674 C C . LYS A 1 88 ? 20.922 -7.951 -18.105 1.00 67.38 88 LYS A C 1
ATOM 676 O O . LYS A 1 88 ? 21.861 -7.447 -18.717 1.00 67.38 88 LYS A O 1
ATOM 681 N N . ALA A 1 89 ? 20.686 -9.267 -18.090 1.00 69.19 89 ALA A N 1
ATOM 682 C CA . ALA A 1 89 ? 21.460 -10.220 -18.875 1.00 69.19 89 ALA A CA 1
ATOM 683 C C . ALA A 1 89 ? 21.094 -10.114 -20.360 1.00 69.19 89 ALA A C 1
ATOM 685 O O . ALA A 1 89 ? 21.986 -9.923 -21.182 1.00 69.19 89 ALA A O 1
ATOM 686 N N . LYS A 1 90 ? 19.796 -10.096 -20.697 1.00 68.12 90 LYS A N 1
ATOM 687 C CA . LYS A 1 90 ? 19.338 -9.902 -22.087 1.00 68.12 90 LYS A CA 1
ATOM 688 C C . LYS A 1 90 ? 19.774 -8.558 -22.668 1.00 68.12 90 LYS A C 1
ATOM 690 O O . LYS A 1 90 ? 20.275 -8.501 -23.784 1.00 68.12 90 LYS A O 1
ATOM 695 N N . LEU A 1 91 ? 1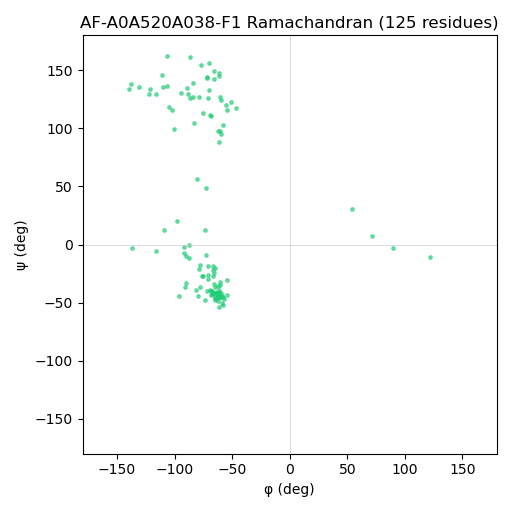9.684 -7.487 -21.877 1.00 71.31 91 LEU A N 1
ATOM 696 C CA . LEU A 1 91 ? 20.158 -6.164 -22.296 1.00 71.31 91 LEU A CA 1
ATOM 697 C C . LEU A 1 91 ? 21.656 -6.120 -22.612 1.00 71.31 91 LEU A C 1
ATOM 699 O O . LEU A 1 91 ? 22.061 -5.360 -23.485 1.00 71.31 91 LEU A O 1
ATOM 703 N N . ARG A 1 92 ? 22.490 -6.883 -21.894 1.00 71.25 92 ARG A N 1
ATOM 704 C CA . ARG A 1 92 ? 23.936 -6.928 -22.161 1.00 71.25 92 ARG A CA 1
ATOM 705 C C . ARG A 1 92 ? 24.241 -7.670 -23.455 1.00 71.25 92 ARG A C 1
ATOM 707 O O . ARG A 1 92 ? 25.097 -7.206 -24.202 1.00 71.25 92 ARG A O 1
ATOM 714 N N . THR A 1 93 ? 23.528 -8.761 -23.720 1.00 80.00 93 THR A N 1
ATOM 715 C CA . THR A 1 93 ? 23.688 -9.551 -24.946 1.00 80.00 93 THR A CA 1
ATOM 716 C C . THR A 1 93 ? 23.244 -8.770 -26.182 1.00 80.00 93 THR A C 1
ATOM 718 O O . THR A 1 93 ? 23.970 -8.723 -27.171 1.00 80.00 93 THR A O 1
ATOM 721 N N . ASP A 1 94 ? 22.115 -8.062 -26.097 1.00 84.06 94 ASP A N 1
ATOM 722 C CA . ASP A 1 94 ? 21.519 -7.383 -27.255 1.00 84.06 94 ASP A CA 1
ATOM 723 C C . ASP A 1 94 ? 21.988 -5.925 -27.414 1.00 84.06 94 ASP A C 1
ATOM 725 O O . ASP A 1 94 ? 21.621 -5.237 -28.364 1.00 84.06 94 ASP A O 1
ATOM 729 N N . LYS A 1 95 ? 22.823 -5.399 -26.508 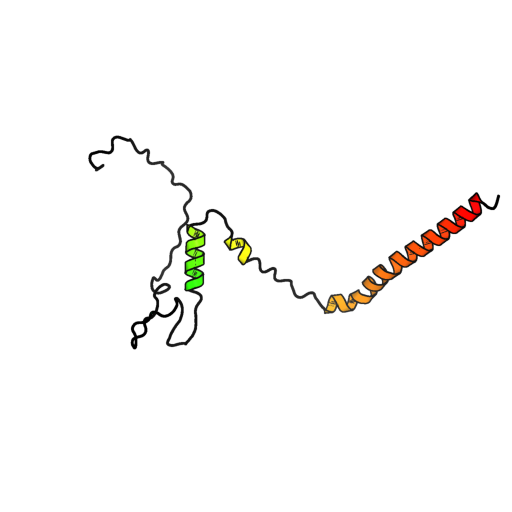1.00 84.19 95 LYS A N 1
ATOM 730 C CA . LYS A 1 95 ? 23.260 -3.991 -26.551 1.00 84.19 95 LYS A CA 1
ATOM 731 C C . LYS A 1 95 ? 23.885 -3.612 -27.898 1.00 84.19 95 LYS A C 1
ATOM 733 O O . LYS A 1 95 ? 23.609 -2.532 -28.417 1.00 84.19 95 LYS A O 1
ATOM 738 N N . LEU A 1 96 ? 24.736 -4.482 -28.445 1.00 86.81 96 LEU A N 1
ATOM 739 C CA . LEU A 1 96 ? 25.455 -4.213 -29.691 1.00 86.81 96 LEU A CA 1
ATOM 740 C C . LEU A 1 96 ? 24.524 -4.194 -30.905 1.00 86.81 96 LEU A C 1
ATOM 742 O O . LEU A 1 96 ? 24.678 -3.327 -31.762 1.00 86.81 96 LEU A O 1
ATOM 746 N N . THR A 1 97 ? 23.537 -5.092 -30.966 1.00 87.25 97 THR A N 1
ATOM 747 C CA . THR A 1 97 ? 22.576 -5.122 -32.077 1.00 87.25 97 THR A CA 1
ATOM 748 C C . THR A 1 97 ? 21.732 -3.852 -32.082 1.00 87.25 97 THR A C 1
ATOM 750 O O . THR A 1 97 ? 21.639 -3.179 -33.108 1.00 87.25 97 THR A O 1
ATOM 753 N N . TRP A 1 98 ? 21.218 -3.445 -30.920 1.00 90.81 98 TRP A N 1
ATOM 754 C CA . TRP A 1 98 ? 20.450 -2.206 -30.781 1.00 90.81 98 TRP A CA 1
ATOM 755 C C . TRP A 1 98 ? 21.280 -0.950 -31.055 1.00 90.81 98 TRP A C 1
ATOM 757 O O . TRP A 1 98 ? 20.782 -0.000 -31.660 1.00 90.81 98 TRP A O 1
ATOM 767 N N . GLN A 1 99 ? 22.555 -0.940 -30.664 1.00 87.44 99 GLN A N 1
ATOM 768 C CA . GLN A 1 99 ? 23.459 0.169 -30.957 1.00 87.44 99 GLN A CA 1
ATOM 769 C C . GLN A 1 99 ? 23.742 0.291 -32.463 1.00 87.44 99 GLN A C 1
ATOM 771 O O . GLN A 1 99 ? 23.715 1.399 -32.995 1.00 87.44 99 GLN A O 1
ATOM 776 N N . ILE A 1 100 ? 23.949 -0.828 -33.165 1.00 93.12 100 ILE A N 1
ATOM 777 C CA . ILE A 1 100 ? 24.154 -0.833 -34.620 1.00 93.12 100 ILE A CA 1
ATOM 778 C C . ILE A 1 100 ? 22.886 -0.402 -35.353 1.00 93.12 100 ILE A C 1
ATOM 780 O O . ILE A 1 100 ? 22.983 0.385 -36.284 1.00 93.12 100 ILE A O 1
ATOM 784 N N . ILE A 1 101 ? 21.703 -0.855 -34.938 1.00 94.31 101 ILE A N 1
ATOM 785 C CA . ILE A 1 101 ? 20.446 -0.436 -35.574 1.00 94.31 101 ILE A CA 1
ATOM 786 C C . ILE A 1 101 ? 20.252 1.075 -35.415 1.00 94.31 101 ILE A C 1
ATOM 788 O O . ILE A 1 101 ? 20.027 1.773 -36.400 1.00 94.31 101 ILE A O 1
ATOM 792 N N . ASN A 1 102 ? 20.413 1.601 -34.199 1.00 94.19 102 ASN A N 1
ATOM 793 C CA . ASN A 1 102 ? 20.154 3.014 -33.923 1.00 94.19 102 ASN A CA 1
ATOM 794 C C . ASN A 1 102 ? 21.192 3.967 -34.525 1.00 94.19 102 ASN A C 1
ATOM 796 O O . ASN A 1 102 ? 20.864 5.121 -34.770 1.00 94.19 102 ASN A O 1
ATOM 800 N N . ILE A 1 103 ? 22.428 3.518 -34.755 1.00 92.88 103 ILE A N 1
ATOM 801 C CA . ILE A 1 103 ? 23.483 4.346 -35.363 1.00 92.88 103 ILE A CA 1
ATOM 802 C C . ILE A 1 103 ? 23.567 4.103 -36.874 1.00 92.88 103 ILE A C 1
ATOM 804 O O . ILE A 1 103 ? 23.656 5.042 -37.663 1.00 92.88 103 ILE A O 1
ATOM 808 N N . GLY A 1 104 ? 23.520 2.842 -37.289 1.00 95.38 104 GLY A N 1
ATOM 809 C CA . GLY A 1 104 ? 23.653 2.420 -38.677 1.00 95.38 104 GLY A CA 1
ATOM 810 C C . GLY A 1 104 ? 22.470 2.841 -39.539 1.00 95.38 104 GLY A C 1
ATOM 811 O O . GLY A 1 104 ? 22.685 3.306 -40.654 1.00 95.38 104 GLY A O 1
ATOM 812 N N . LEU A 1 105 ? 21.237 2.751 -39.028 1.00 94.56 105 LEU A N 1
ATOM 813 C CA . LEU A 1 105 ? 20.043 3.141 -39.781 1.00 94.56 105 LEU A CA 1
ATOM 814 C C . LEU A 1 105 ? 20.042 4.633 -40.179 1.00 94.56 105 LEU A C 1
ATOM 816 O O . LEU A 1 105 ? 19.929 4.908 -41.377 1.00 94.56 105 LEU A O 1
ATOM 820 N N . PRO A 1 106 ? 20.209 5.608 -39.259 1.00 94.44 106 PRO A N 1
ATOM 821 C CA . PRO A 1 106 ? 20.235 7.019 -39.645 1.00 94.44 106 PRO A CA 1
ATOM 822 C C . PRO A 1 106 ? 21.447 7.371 -40.515 1.00 94.44 106 PRO A C 1
ATOM 824 O O . PRO A 1 106 ? 21.325 8.186 -41.429 1.00 94.44 106 PRO A O 1
ATOM 827 N N . LEU A 1 107 ? 22.602 6.736 -40.290 1.00 95.25 107 LEU A N 1
ATOM 828 C CA . LEU A 1 107 ? 23.792 6.970 -41.108 1.00 95.25 107 LEU A CA 1
ATOM 829 C C . LEU A 1 107 ? 23.607 6.449 -42.543 1.00 95.25 107 LEU A C 1
ATOM 831 O O . LEU A 1 107 ? 23.928 7.151 -43.503 1.00 95.25 107 LEU A O 1
ATOM 835 N N . ALA A 1 108 ? 23.027 5.257 -42.702 1.00 95.50 108 ALA A N 1
ATOM 836 C CA . ALA A 1 108 ? 22.684 4.698 -44.006 1.00 95.50 108 ALA A CA 1
ATOM 837 C C . ALA A 1 108 ? 21.642 5.560 -44.732 1.00 95.50 108 ALA A C 1
ATOM 839 O O . ALA A 1 108 ? 21.792 5.824 -45.927 1.00 95.50 108 ALA A O 1
ATOM 840 N N . MET A 1 109 ? 20.631 6.065 -44.014 1.00 95.38 109 MET A N 1
ATOM 841 C CA . MET A 1 109 ? 19.667 7.015 -44.573 1.00 95.38 109 MET A CA 1
ATOM 842 C C . MET A 1 109 ? 20.364 8.276 -45.094 1.00 95.38 109 MET A C 1
ATOM 844 O O . MET A 1 109 ? 20.160 8.634 -46.254 1.00 95.38 109 MET A O 1
ATOM 848 N N . LEU A 1 110 ? 21.235 8.909 -44.303 1.00 95.25 110 LEU A N 1
ATOM 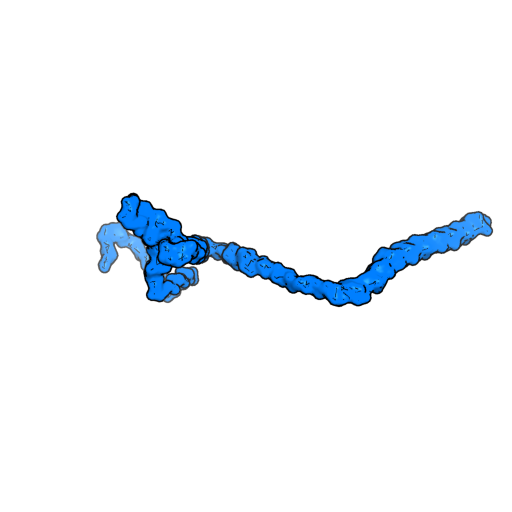849 C CA . LEU A 1 110 ? 21.973 10.108 -44.719 1.00 95.25 110 LEU A CA 1
ATOM 850 C C . LEU A 1 110 ? 22.791 9.864 -46.000 1.00 95.25 110 LEU A C 1
ATOM 852 O O . LEU A 1 110 ? 22.715 10.649 -46.948 1.00 95.25 110 LEU A O 1
ATOM 856 N N . ILE A 1 111 ? 23.533 8.754 -46.054 1.00 95.44 111 ILE A N 1
ATOM 857 C CA . ILE A 1 111 ? 24.341 8.381 -47.224 1.00 95.44 111 ILE A CA 1
ATOM 858 C C . ILE A 1 111 ? 23.445 8.145 -48.446 1.00 95.44 111 ILE A C 1
ATOM 860 O O . ILE A 1 111 ? 23.753 8.626 -49.537 1.00 95.44 111 ILE A O 1
ATOM 864 N N . SER A 1 112 ? 22.313 7.458 -48.272 1.00 95.19 112 SER A N 1
ATOM 865 C CA . SER A 1 112 ? 21.369 7.208 -49.366 1.00 95.19 112 SER A CA 1
ATOM 866 C C . SER A 1 112 ? 20.807 8.509 -49.955 1.00 95.19 112 SER A C 1
ATOM 868 O O . SER A 1 112 ? 20.786 8.665 -51.177 1.00 95.19 112 SER A O 1
ATOM 870 N N . PHE A 1 113 ? 20.460 9.488 -49.111 1.00 95.69 113 PHE A N 1
ATOM 871 C CA . PHE A 1 113 ? 20.016 10.811 -49.551 1.00 95.69 113 PHE A CA 1
ATOM 872 C C . PHE A 1 113 ? 21.123 11.579 -50.273 1.00 95.69 113 PHE A C 1
ATOM 874 O O . PHE A 1 113 ? 20.860 12.175 -51.318 1.00 95.69 113 PHE A O 1
ATOM 881 N N . ALA A 1 114 ? 22.360 11.527 -49.775 1.00 92.88 114 ALA A N 1
ATOM 882 C CA . ALA A 1 114 ? 23.499 12.177 -50.419 1.00 92.88 114 ALA A CA 1
ATOM 883 C C . ALA A 1 114 ? 23.764 11.611 -51.826 1.00 92.88 114 ALA A C 1
ATOM 885 O O . ALA A 1 114 ? 23.952 12.372 -52.779 1.00 92.88 114 ALA A O 1
ATOM 886 N N . ILE A 1 115 ? 23.721 10.283 -51.985 1.00 93.88 115 ILE A N 1
ATOM 887 C CA . ILE A 1 115 ? 23.883 9.614 -53.285 1.00 93.88 115 ILE A CA 1
ATOM 888 C C . ILE A 1 115 ? 22.725 9.969 -54.219 1.00 93.88 115 ILE A C 1
ATOM 890 O O . ILE A 1 115 ? 22.957 10.352 -55.368 1.00 93.88 115 ILE A O 1
ATOM 894 N N . PHE A 1 116 ? 21.485 9.888 -53.732 1.00 94.25 116 PHE A N 1
ATOM 895 C CA . PHE A 1 116 ? 20.300 10.206 -54.523 1.00 94.25 116 PHE A CA 1
ATOM 896 C C . PHE A 1 116 ? 20.320 11.660 -55.008 1.00 94.25 116 PH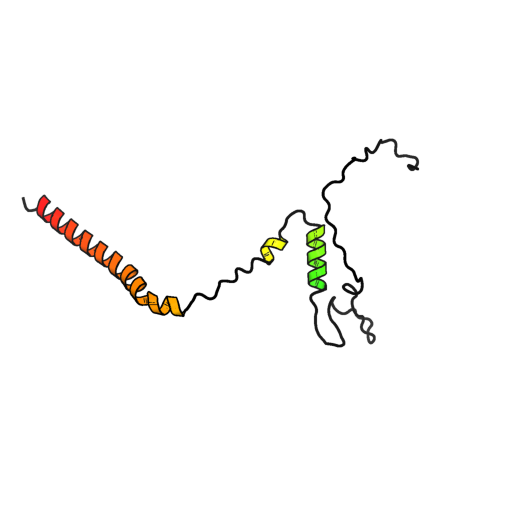E A C 1
ATOM 898 O O . PHE A 1 116 ? 20.120 11.924 -56.195 1.00 94.25 116 PHE A O 1
ATOM 905 N N . GLN A 1 117 ? 20.651 12.605 -54.124 1.00 91.00 117 GLN A N 1
ATOM 906 C CA . GLN A 1 117 ? 20.792 14.017 -54.468 1.00 91.00 117 GLN A CA 1
ATOM 907 C C . GLN A 1 117 ? 21.931 14.242 -55.470 1.00 91.00 117 GLN A C 1
ATOM 909 O O . GLN A 1 117 ? 21.766 15.007 -56.422 1.00 91.00 117 GLN A O 1
ATOM 914 N N . HIS A 1 118 ? 23.077 13.574 -55.300 1.00 90.81 118 HIS A N 1
ATOM 915 C CA . HIS A 1 118 ? 24.199 13.688 -56.232 1.00 90.81 118 HIS A CA 1
ATOM 916 C C . HIS A 1 118 ? 23.833 13.172 -57.628 1.00 90.81 118 HIS A C 1
ATOM 918 O O . HIS A 1 118 ? 24.119 13.837 -58.628 1.00 90.81 118 HIS A O 1
ATOM 924 N N . TYR A 1 119 ? 23.167 12.017 -57.700 1.00 91.62 119 TYR A N 1
ATOM 925 C CA . TYR A 1 119 ? 22.714 11.419 -58.952 1.00 91.62 119 TYR A CA 1
ATOM 926 C C . TYR A 1 119 ? 21.650 12.285 -59.639 1.00 91.62 119 TYR A C 1
ATOM 928 O O . TYR A 1 119 ? 21.775 12.593 -60.825 1.00 91.62 119 TYR A O 1
ATOM 936 N N . TYR A 1 120 ? 20.653 12.760 -58.885 1.00 90.25 120 TYR A N 1
ATOM 937 C CA . TYR A 1 120 ? 19.640 13.692 -59.382 1.00 90.25 120 TYR A CA 1
ATOM 938 C C . TYR A 1 120 ? 20.274 14.979 -59.930 1.00 90.25 120 TYR A C 1
ATOM 940 O O . TYR A 1 120 ? 19.948 15.411 -61.037 1.00 90.25 120 TYR A O 1
ATOM 948 N N . ARG A 1 121 ? 21.239 15.560 -59.201 1.00 88.06 121 ARG A N 1
ATOM 949 C CA . ARG A 1 121 ? 21.957 16.768 -59.629 1.00 88.06 121 ARG A CA 1
ATOM 950 C C . ARG A 1 121 ? 22.736 16.531 -60.924 1.00 88.06 121 ARG A C 1
ATOM 952 O O . ARG A 1 121 ? 22.628 17.342 -61.839 1.00 88.06 121 ARG A O 1
ATOM 959 N N . ARG A 1 122 ? 23.469 15.417 -61.045 1.00 81.81 122 ARG A N 1
ATOM 960 C CA . ARG A 1 122 ? 24.164 15.074 -62.299 1.00 81.81 122 ARG A CA 1
ATOM 961 C C . ARG A 1 122 ? 23.188 14.938 -63.467 1.00 81.81 122 ARG A C 1
ATOM 963 O O . ARG A 1 122 ? 23.467 15.448 -64.541 1.00 81.81 122 ARG A O 1
ATOM 970 N N . ARG A 1 123 ? 22.024 14.319 -63.265 1.00 82.06 123 ARG A N 1
ATOM 971 C CA . ARG A 1 123 ? 21.045 14.114 -64.346 1.00 82.06 123 ARG A CA 1
ATOM 972 C C . ARG A 1 123 ? 20.343 15.401 -64.797 1.00 82.06 123 ARG A C 1
ATOM 974 O O . ARG A 1 123 ? 19.959 15.486 -65.958 1.00 82.06 123 ARG A O 1
ATOM 981 N N . LYS A 1 124 ? 20.163 16.376 -63.897 1.00 76.81 124 LYS A N 1
ATOM 982 C CA . LYS A 1 124 ? 19.458 17.641 -64.175 1.00 76.81 124 LYS A CA 1
ATOM 983 C C . LYS A 1 124 ? 20.364 18.765 -64.691 1.00 76.81 124 LYS A C 1
ATOM 985 O O . LYS A 1 124 ? 19.887 19.571 -65.476 1.00 76.81 124 LYS A O 1
ATOM 990 N N . TYR A 1 125 ? 21.623 18.829 -64.245 1.00 75.81 125 TYR A N 1
ATOM 991 C CA . TYR A 1 125 ? 22.525 19.962 -64.523 1.00 75.81 125 TYR A CA 1
ATOM 992 C C . TYR A 1 125 ? 23.768 19.611 -65.357 1.00 75.81 125 TYR A C 1
ATOM 994 O O . TYR A 1 125 ? 24.537 20.509 -65.674 1.00 75.81 125 TYR A O 1
ATOM 1002 N N . ALA A 1 126 ? 24.013 18.332 -65.677 1.00 60.97 126 ALA A N 1
ATOM 1003 C CA . ALA A 1 126 ? 25.100 17.923 -66.582 1.00 60.97 126 ALA A CA 1
ATOM 1004 C C . ALA A 1 126 ? 24.615 17.667 -68.025 1.00 60.97 126 ALA A C 1
ATOM 1006 O O . ALA A 1 126 ? 25.273 16.955 -68.784 1.00 60.97 126 ALA A O 1
ATOM 1007 N N . ARG A 1 127 ? 23.451 18.221 -68.378 1.00 51.22 127 ARG A N 1
ATOM 1008 C CA . ARG A 1 127 ? 23.050 18.508 -69.755 1.00 51.22 127 ARG A CA 1
ATOM 1009 C C . ARG A 1 127 ? 23.108 20.010 -69.956 1.00 51.22 127 ARG A C 1
ATOM 1011 O O . ARG A 1 127 ? 22.650 20.709 -69.025 1.00 51.22 127 ARG A O 1
#

Sequence (127 aa):
AIPAGIAEAFPVPAQSKPGKMVVLGDGDLFKNQVSSRDGSTFPLGFDRYTQRTFGNKALLLNLADYLSNQNNLIALRNKEVKIRLLDKAKLRTDKLTWQIINIGLPLAMLISFAIFQHYYRRRKYAR